Protein AF-A0A147BDP1-F1 (afdb_monomer_lite)

pLDDT: mean 87.74, std 11.48, range [37.47, 97.0]

InterPro domains:
  IPR008685 Centromere protein Mis12 [PF05859] (6-132)
  IPR008685 Centromere protein Mis12 [PTHR14527] (1-136)

Organism: Ixodes ricinus (NCBI:txid34613)

Foldseek 3Di:
DLVVVLVVLVVVLVVVLVVCVVPDVPDDNVVSVVVSVVVSVVVNVVSVVVVVVVVVCCDPPVPDDPPPDDDPVRVVVVDPPPPPVVVVVVVVVVVVVVVVVVVVVVVVVVVVVCVVVVVVVVVVVVVVVVVVVVVVPDDDPPDDD

Structure (mmCIF, N/CA/C/O backbone):
data_AF-A0A147BDP1-F1
#
_entry.id   AF-A0A147BDP1-F1
#
loop_
_atom_site.group_PDB
_atom_site.id
_atom_site.type_symbol
_atom_site.label_atom_id
_atom_site.label_alt_id
_atom_site.label_comp_id
_atom_site.label_asym_id
_atom_site.label_entity_id
_atom_site.label_seq_id
_atom_site.pdbx_PDB_ins_code
_atom_site.Cartn_x
_atom_site.Cartn_y
_atom_site.Cartn_z
_atom_site.occupancy
_atom_site.B_iso_or_equiv
_atom_site.auth_seq_id
_atom_site.auth_comp_id
_atom_site.auth_asym_id
_atom_site.auth_atom_id
_atom_site.pdbx_PDB_model_num
ATOM 1 N N . ILE A 1 1 ? 13.743 -0.420 -10.580 1.00 88.81 1 ILE A N 1
ATOM 2 C CA . ILE A 1 1 ? 13.925 -1.224 -11.818 1.00 88.81 1 ILE A CA 1
ATOM 3 C C . ILE A 1 1 ? 14.210 -0.307 -12.999 1.00 88.81 1 ILE A C 1
ATOM 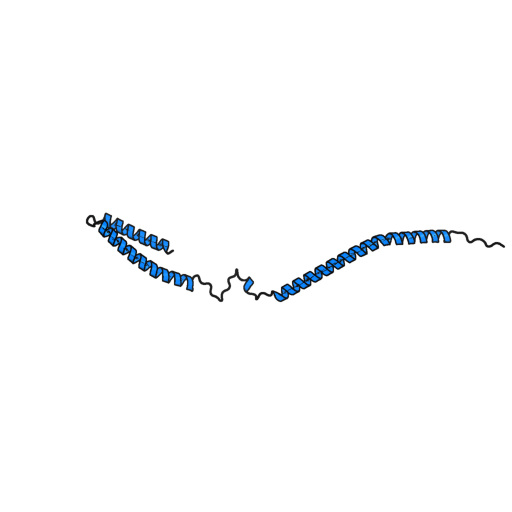5 O O . ILE A 1 1 ? 15.298 -0.404 -13.542 1.00 88.81 1 ILE A O 1
ATOM 9 N N . TYR A 1 2 ? 13.303 0.616 -13.332 1.00 92.69 2 TYR A N 1
ATOM 10 C CA . TYR A 1 2 ? 13.491 1.574 -14.427 1.00 92.69 2 TYR A CA 1
ATOM 11 C C . TYR A 1 2 ? 14.817 2.357 -14.351 1.00 92.69 2 TYR A C 1
ATOM 13 O O . TYR A 1 2 ? 15.600 2.297 -15.289 1.00 92.69 2 TYR A O 1
ATOM 21 N N . THR A 1 3 ? 15.137 2.987 -13.212 1.00 93.25 3 THR A N 1
ATOM 22 C CA . THR A 1 3 ? 16.398 3.742 -13.054 1.00 93.25 3 THR A CA 1
ATOM 23 C C . THR A 1 3 ? 17.630 2.883 -13.332 1.00 93.25 3 THR A C 1
ATOM 25 O O . THR A 1 3 ? 18.442 3.259 -14.164 1.00 93.25 3 THR A O 1
ATOM 28 N N . MET A 1 4 ? 17.706 1.676 -12.750 1.00 95.50 4 MET A N 1
ATOM 29 C CA . MET A 1 4 ? 18.808 0.751 -13.045 1.00 95.50 4 MET A CA 1
ATOM 30 C C . MET A 1 4 ? 18.895 0.401 -14.534 1.00 95.50 4 MET A C 1
ATOM 32 O O . MET A 1 4 ? 19.988 0.254 -15.061 1.00 95.50 4 MET A O 1
ATOM 36 N N . PHE A 1 5 ? 17.763 0.249 -15.224 1.00 94.06 5 PHE A N 1
ATOM 37 C CA . PHE A 1 5 ? 17.764 -0.044 -16.656 1.00 94.06 5 PHE A CA 1
ATOM 38 C C . PHE A 1 5 ? 18.329 1.121 -17.484 1.00 94.06 5 PHE A C 1
ATOM 40 O O . PHE A 1 5 ? 19.099 0.895 -18.415 1.00 94.06 5 PHE A O 1
ATOM 47 N N . ILE A 1 6 ? 18.004 2.363 -17.117 1.00 94.44 6 ILE A N 1
ATOM 48 C CA . ILE A 1 6 ? 18.584 3.563 -17.736 1.00 94.44 6 ILE A CA 1
ATOM 49 C C . ILE A 1 6 ? 20.083 3.674 -17.437 1.00 94.44 6 ILE A C 1
ATOM 51 O O . ILE A 1 6 ? 20.858 4.000 -18.340 1.00 94.44 6 ILE A O 1
ATOM 55 N N . ASP A 1 7 ? 20.505 3.354 -16.214 1.00 95.50 7 ASP A N 1
ATOM 56 C CA . ASP A 1 7 ? 21.922 3.321 -15.842 1.00 95.50 7 ASP A CA 1
ATOM 57 C C . ASP A 1 7 ? 22.675 2.305 -16.719 1.00 95.50 7 ASP A C 1
ATOM 59 O O . ASP A 1 7 ? 23.681 2.649 -17.334 1.00 95.50 7 ASP A O 1
ATOM 63 N N . TYR A 1 8 ? 22.116 1.106 -16.926 1.00 95.56 8 TYR A N 1
ATOM 64 C CA . TYR A 1 8 ? 22.686 0.107 -17.838 1.00 95.56 8 TYR A CA 1
ATOM 65 C C . TYR A 1 8 ? 22.785 0.587 -19.291 1.00 95.56 8 TYR A C 1
ATOM 67 O O . TYR A 1 8 ? 23.799 0.337 -19.944 1.00 95.56 8 TYR A O 1
ATOM 75 N N . ILE A 1 9 ? 21.767 1.275 -19.820 1.00 94.12 9 ILE A N 1
ATOM 76 C CA . ILE A 1 9 ? 21.829 1.856 -21.175 1.00 94.12 9 ILE A CA 1
ATOM 77 C C . ILE A 1 9 ? 22.983 2.860 -21.266 1.00 94.12 9 ILE A C 1
ATOM 79 O O . ILE A 1 9 ? 23.745 2.849 -22.236 1.00 94.12 9 ILE A O 1
ATOM 83 N N . THR A 1 10 ? 23.128 3.700 -20.243 1.00 94.88 10 THR A N 1
ATOM 84 C CA . THR A 1 10 ? 24.182 4.717 -20.157 1.00 94.88 10 THR A CA 1
ATOM 85 C C . THR A 1 10 ? 25.568 4.072 -20.116 1.00 94.88 10 THR A C 1
ATOM 87 O O . THR A 1 10 ? 26.463 4.471 -20.868 1.00 94.88 10 THR A O 1
ATOM 90 N N . ASP A 1 11 ? 25.735 3.027 -19.307 1.00 95.75 11 ASP A N 1
ATOM 91 C CA . ASP A 1 11 ? 26.982 2.274 -19.187 1.00 95.75 11 ASP A CA 1
ATOM 92 C C . ASP A 1 11 ? 27.341 1.566 -20.496 1.00 95.75 11 ASP A C 1
ATOM 94 O O . ASP A 1 11 ? 28.473 1.671 -20.970 1.00 95.75 11 ASP A O 1
ATOM 98 N N . CYS A 1 12 ? 26.379 0.904 -21.148 1.00 94.81 12 CYS A N 1
ATOM 99 C CA . CYS A 1 12 ? 26.604 0.242 -22.432 1.00 94.81 12 CYS A CA 1
ATOM 100 C C . CYS A 1 12 ? 27.066 1.226 -23.513 1.00 94.81 12 CYS A C 1
ATOM 102 O O . CYS A 1 12 ? 28.023 0.939 -24.237 1.00 94.81 12 CYS A O 1
ATOM 104 N N . ILE A 1 13 ? 26.427 2.392 -23.614 1.00 94.00 13 ILE A N 1
ATOM 105 C CA . ILE A 1 13 ? 26.804 3.422 -24.591 1.00 94.00 13 ILE A CA 1
ATOM 106 C C . ILE A 1 13 ? 28.188 3.992 -24.265 1.00 94.00 13 ILE A C 1
ATOM 108 O O . ILE A 1 13 ? 29.010 4.162 -25.167 1.00 94.00 13 ILE A O 1
ATOM 112 N N . SER A 1 14 ? 28.497 4.187 -22.983 1.00 93.25 14 SER A N 1
ATOM 113 C CA . SER A 1 14 ? 29.825 4.613 -22.529 1.00 93.25 14 SER A CA 1
ATOM 114 C C . SER A 1 14 ? 30.910 3.588 -22.882 1.00 93.25 14 SER A C 1
ATOM 116 O O . SER A 1 14 ? 31.978 3.960 -23.375 1.00 93.25 14 SER A O 1
ATOM 118 N N . CYS A 1 15 ? 30.634 2.291 -22.723 1.00 94.12 15 CYS A N 1
ATOM 119 C CA . CYS A 1 15 ? 31.534 1.216 -23.141 1.00 94.12 15 CYS A CA 1
ATOM 120 C C . CYS A 1 15 ? 31.741 1.189 -24.662 1.00 94.12 15 CYS A C 1
ATOM 122 O O . CYS A 1 15 ? 32.874 1.032 -25.119 1.00 94.12 15 CYS A O 1
ATOM 124 N N . ILE A 1 16 ? 30.676 1.364 -25.452 1.00 90.88 16 ILE A N 1
ATOM 125 C CA . ILE A 1 16 ? 30.758 1.429 -26.919 1.00 90.88 16 ILE A CA 1
ATOM 126 C C . ILE A 1 16 ? 31.627 2.615 -27.347 1.00 90.88 16 ILE A C 1
ATOM 128 O O . ILE A 1 16 ? 32.552 2.439 -28.142 1.00 90.88 16 ILE A O 1
ATOM 132 N N . LYS A 1 17 ? 31.393 3.797 -26.766 1.00 90.50 17 LYS A N 1
ATOM 133 C CA . LYS A 1 17 ? 32.189 5.007 -27.005 1.00 90.50 17 LYS A CA 1
ATOM 134 C C . LYS A 1 17 ? 33.668 4.767 -26.701 1.00 90.50 17 LYS A C 1
ATOM 136 O O . LYS A 1 17 ? 34.519 5.015 -27.555 1.00 90.50 17 LYS A O 1
ATOM 141 N N . ALA A 1 18 ? 33.979 4.232 -25.519 1.00 90.62 18 ALA A N 1
ATOM 142 C CA . ALA A 1 18 ? 35.351 3.923 -25.118 1.00 90.62 18 ALA A CA 1
ATOM 143 C C . ALA A 1 18 ? 36.011 2.910 -26.068 1.00 90.62 18 ALA A C 1
ATOM 145 O O . ALA A 1 18 ? 37.175 3.069 -26.445 1.00 90.62 18 ALA A O 1
ATOM 146 N N . HIS A 1 19 ? 35.264 1.892 -26.507 1.00 90.50 19 HIS A N 1
ATOM 147 C CA . HIS A 1 19 ? 35.787 0.889 -27.423 1.00 90.50 19 HIS A CA 1
ATOM 148 C C . HIS A 1 19 ? 36.101 1.473 -28.810 1.00 90.50 19 HIS A C 1
ATOM 150 O O . HIS A 1 19 ? 37.161 1.173 -29.374 1.00 90.50 19 HIS A O 1
ATOM 156 N N . LEU A 1 20 ? 35.206 2.294 -29.359 1.00 88.00 20 LEU A N 1
ATOM 157 C CA . LEU A 1 20 ? 35.370 2.905 -30.679 1.00 88.00 20 LEU A CA 1
ATOM 158 C C . LEU A 1 20 ? 36.553 3.878 -30.707 1.00 88.00 20 LEU A C 1
ATOM 160 O O . LEU A 1 20 ? 37.376 3.786 -31.618 1.00 88.00 20 LEU A O 1
ATOM 164 N N . LEU A 1 21 ? 36.715 4.704 -29.667 1.00 87.44 21 LEU A N 1
ATOM 165 C CA . LEU A 1 21 ? 37.872 5.598 -29.516 1.00 87.44 21 LEU A CA 1
ATOM 166 C C . LEU A 1 21 ? 39.198 4.831 -29.414 1.00 87.44 21 LEU A C 1
ATOM 168 O O . LEU A 1 21 ? 40.208 5.258 -29.970 1.00 87.44 21 LEU A O 1
ATOM 172 N N . ALA A 1 22 ? 39.204 3.677 -28.742 1.00 87.12 22 ALA A N 1
ATOM 173 C CA . ALA A 1 22 ? 40.402 2.849 -28.618 1.00 87.12 22 ALA A CA 1
ATOM 174 C C . ALA A 1 22 ? 40.792 2.141 -29.932 1.00 87.12 22 ALA A C 1
ATOM 176 O O . ALA A 1 22 ? 41.979 1.921 -30.180 1.00 87.12 22 ALA A O 1
ATOM 177 N N . LYS A 1 23 ? 39.817 1.762 -30.774 1.00 86.19 23 LYS A N 1
ATOM 178 C CA . LYS A 1 23 ? 40.053 0.996 -32.013 1.00 86.19 23 LYS A CA 1
ATOM 179 C C . LYS A 1 23 ? 40.217 1.853 -33.269 1.00 86.19 23 LYS A C 1
ATOM 181 O O . LYS A 1 23 ? 40.919 1.421 -34.181 1.00 86.19 23 LYS A O 1
ATOM 186 N N . GLN A 1 24 ? 39.589 3.024 -33.354 1.00 79.00 24 GLN A N 1
ATOM 187 C CA . GLN A 1 24 ? 39.608 3.855 -34.560 1.00 79.00 24 GLN A CA 1
ATOM 188 C C . GLN A 1 24 ? 40.153 5.253 -34.263 1.00 79.00 24 GLN A C 1
ATOM 190 O O . GLN A 1 24 ? 39.452 6.124 -33.763 1.00 79.00 24 GLN A O 1
ATOM 195 N N . LYS A 1 25 ? 41.414 5.487 -34.649 1.00 73.19 25 LYS A N 1
ATOM 196 C CA . LYS A 1 25 ? 42.106 6.778 -34.467 1.00 73.19 25 LYS A CA 1
ATOM 197 C C . LYS A 1 25 ? 41.644 7.886 -35.425 1.00 73.19 25 LYS A C 1
ATOM 199 O O . LYS A 1 25 ? 42.090 9.018 -35.288 1.00 73.19 25 LYS A O 1
ATOM 204 N N . HIS A 1 26 ? 40.809 7.554 -36.409 1.00 77.50 26 HIS A N 1
ATOM 205 C CA . HIS A 1 26 ? 40.348 8.481 -37.448 1.00 77.50 26 HIS A CA 1
ATOM 206 C C . HIS A 1 26 ? 38.969 9.089 -37.165 1.00 77.50 26 HIS A C 1
ATOM 208 O O . HIS A 1 26 ? 38.529 9.944 -37.925 1.00 77.50 26 HIS A O 1
ATOM 214 N N . ILE A 1 27 ? 38.283 8.654 -36.104 1.00 77.62 27 ILE A N 1
ATOM 215 C CA . ILE A 1 27 ? 36.975 9.199 -35.734 1.00 77.62 27 ILE A CA 1
ATOM 216 C C . ILE A 1 27 ? 37.173 10.516 -34.976 1.00 77.62 27 ILE A C 1
ATOM 218 O O . ILE A 1 27 ? 37.950 10.567 -34.020 1.00 77.62 27 ILE A O 1
ATOM 222 N N . SER A 1 28 ? 36.436 11.559 -35.366 1.00 85.50 28 SER A N 1
ATOM 223 C CA . SER A 1 28 ? 36.333 12.791 -34.581 1.00 85.50 28 SER A CA 1
ATOM 224 C C . SER A 1 28 ? 35.596 12.512 -33.259 1.00 85.50 28 SER A C 1
ATOM 226 O O . SER A 1 28 ? 34.449 12.055 -33.294 1.00 85.50 28 SER A O 1
ATOM 228 N N . PRO A 1 29 ? 36.199 12.788 -32.086 1.00 84.25 29 PRO A N 1
ATOM 229 C CA . PRO A 1 29 ? 35.549 12.567 -30.793 1.00 84.25 29 PRO A CA 1
ATOM 230 C C . PRO A 1 29 ? 34.227 13.327 -30.628 1.00 84.25 29 PRO A C 1
ATOM 232 O O . PRO A 1 29 ? 33.335 12.848 -29.933 1.00 84.25 29 PRO A O 1
ATOM 235 N N . GLU A 1 30 ? 34.092 14.488 -31.272 1.00 85.50 30 GLU A N 1
ATOM 236 C CA . GLU A 1 30 ? 32.882 15.317 -31.213 1.00 85.50 30 GLU A CA 1
ATOM 237 C C . GLU A 1 30 ? 31.722 14.714 -32.015 1.00 85.50 30 GLU A C 1
ATOM 239 O O . GLU A 1 30 ? 30.581 14.715 -31.551 1.00 85.50 30 GLU A O 1
ATOM 244 N N . GLU A 1 31 ? 32.004 14.157 -33.196 1.00 85.38 31 GLU A N 1
ATOM 245 C CA . GLU A 1 31 ? 30.987 13.484 -34.014 1.00 85.38 31 GLU A CA 1
ATOM 246 C C . GLU A 1 31 ? 30.514 12.197 -33.336 1.00 85.38 31 GLU A C 1
ATOM 248 O O . GLU A 1 31 ? 29.313 11.950 -33.246 1.00 85.38 31 GLU A O 1
ATOM 253 N N . LEU A 1 32 ? 31.449 11.433 -32.759 1.00 88.38 32 LEU A N 1
ATOM 254 C CA . LEU A 1 32 ? 31.120 10.236 -31.991 1.00 88.38 32 LEU A CA 1
ATOM 255 C C . LEU A 1 32 ? 30.254 10.554 -30.770 1.00 88.38 32 LEU A C 1
ATOM 257 O O . LEU A 1 32 ? 29.347 9.789 -30.451 1.00 88.38 32 LEU A O 1
ATOM 261 N N . GLU A 1 33 ? 30.514 11.669 -30.084 1.00 89.75 33 GLU A N 1
ATOM 262 C CA . GLU A 1 33 ? 29.705 12.067 -28.933 1.00 89.75 33 GLU A CA 1
ATOM 263 C C . GLU A 1 33 ? 28.274 12.402 -29.334 1.00 89.75 33 GLU A C 1
ATOM 265 O O . GLU A 1 33 ? 27.321 11.972 -28.682 1.00 89.75 33 GLU A O 1
ATOM 270 N N . LYS A 1 34 ? 28.117 13.119 -30.447 1.00 91.56 34 LYS A N 1
ATOM 271 C CA . LYS A 1 34 ? 26.808 13.453 -30.997 1.00 91.56 34 LYS A CA 1
ATOM 272 C C . LYS A 1 34 ? 26.030 12.199 -31.404 1.00 91.56 34 LYS A C 1
ATOM 274 O O . LYS A 1 34 ? 24.847 12.091 -31.084 1.00 91.56 34 LYS A O 1
ATOM 279 N N . ASP A 1 35 ? 26.685 11.241 -32.051 1.00 90.69 35 ASP A N 1
ATOM 280 C CA . ASP A 1 35 ? 26.055 9.988 -32.473 1.00 90.69 35 ASP A CA 1
ATOM 281 C C . ASP A 1 35 ? 25.690 9.090 -31.281 1.00 90.69 35 ASP A C 1
ATOM 283 O O . ASP A 1 35 ? 24.599 8.515 -31.246 1.00 90.69 35 ASP A O 1
ATOM 287 N N . CYS A 1 36 ? 26.549 9.012 -30.260 1.00 92.50 36 CYS A N 1
ATOM 288 C CA . CYS A 1 36 ? 26.247 8.307 -29.014 1.00 92.50 36 CYS A CA 1
ATOM 289 C C . CYS A 1 36 ? 25.089 8.958 -28.243 1.00 92.50 36 CYS A C 1
ATOM 291 O O . CYS A 1 36 ? 24.266 8.237 -27.677 1.00 92.50 36 CYS A O 1
ATOM 293 N N . ALA A 1 37 ? 24.984 10.290 -28.247 1.00 93.31 37 ALA A N 1
ATOM 294 C CA . ALA A 1 37 ? 23.856 11.000 -27.645 1.00 93.31 37 ALA A CA 1
ATOM 295 C C . ALA A 1 37 ? 22.538 10.694 -28.377 1.00 93.31 37 ALA A C 1
ATOM 297 O O . ALA A 1 37 ? 21.545 10.358 -27.738 1.00 93.31 37 ALA A O 1
ATOM 298 N N . LEU A 1 38 ? 22.543 10.690 -29.716 1.00 94.94 38 LEU A N 1
ATOM 299 C CA . LEU A 1 38 ? 21.377 10.289 -30.517 1.00 94.94 38 LEU A CA 1
ATOM 300 C C . LEU A 1 38 ? 20.965 8.835 -30.253 1.00 94.94 38 LEU A C 1
ATOM 302 O O . LEU A 1 38 ? 19.774 8.519 -30.180 1.00 94.94 38 LEU A O 1
ATOM 306 N N . LEU A 1 39 ? 21.945 7.940 -30.110 1.00 94.12 39 LEU A N 1
ATOM 307 C CA . LEU A 1 39 ? 21.706 6.545 -29.759 1.00 94.12 39 LEU A CA 1
ATOM 308 C C . LEU A 1 39 ? 21.067 6.437 -28.369 1.00 94.12 39 LEU A C 1
ATOM 310 O O . LEU A 1 39 ? 20.072 5.727 -28.211 1.00 94.12 39 LEU A O 1
ATOM 314 N N . TYR A 1 40 ? 21.595 7.171 -27.389 1.00 95.62 40 TYR A N 1
ATOM 315 C CA . TYR A 1 40 ? 21.049 7.230 -26.036 1.00 95.62 40 TYR A CA 1
ATOM 316 C C . TYR A 1 40 ? 19.605 7.722 -26.034 1.00 95.62 40 TYR A C 1
ATOM 318 O O . TYR A 1 40 ? 18.735 7.019 -25.526 1.00 95.62 40 TYR A O 1
ATOM 326 N N . ASP A 1 41 ? 19.322 8.860 -26.667 1.00 95.62 41 ASP A N 1
ATOM 327 C CA . ASP A 1 41 ? 17.980 9.447 -26.704 1.00 95.62 41 ASP A CA 1
ATOM 328 C C . ASP A 1 41 ? 16.965 8.494 -27.344 1.00 95.62 41 ASP A C 1
ATOM 330 O O . ASP A 1 41 ? 15.855 8.313 -26.838 1.00 95.62 41 ASP A O 1
ATOM 334 N N . LYS A 1 42 ? 17.360 7.809 -28.424 1.00 95.88 42 LYS A N 1
ATOM 335 C CA . LYS A 1 42 ? 16.514 6.809 -29.083 1.00 95.88 42 LYS A CA 1
ATOM 336 C C . LYS A 1 42 ? 16.219 5.619 -28.172 1.00 95.88 42 LYS A C 1
ATOM 338 O O . LYS A 1 42 ? 15.073 5.177 -28.096 1.00 95.88 42 LYS A O 1
ATOM 343 N N . HIS A 1 43 ? 17.238 5.071 -27.514 1.00 93.31 43 HIS A N 1
ATOM 344 C CA . HIS A 1 43 ? 17.066 3.918 -26.630 1.00 93.31 43 HIS A CA 1
ATOM 345 C C . HIS A 1 43 ? 16.316 4.275 -25.351 1.00 93.31 43 HIS A C 1
ATOM 347 O O . HIS A 1 43 ? 15.498 3.477 -24.900 1.00 93.31 43 HIS A O 1
ATOM 353 N N . ARG A 1 44 ? 16.520 5.482 -24.826 1.00 94.44 44 ARG A N 1
ATOM 354 C CA . ARG A 1 44 ? 15.756 6.031 -23.712 1.00 94.44 44 ARG A CA 1
ATOM 355 C C . ARG A 1 44 ? 14.281 6.164 -24.068 1.00 94.44 44 ARG A C 1
ATOM 357 O O . ARG A 1 44 ? 13.453 5.593 -23.380 1.00 94.44 44 ARG A O 1
ATOM 364 N N . ALA A 1 45 ? 13.945 6.792 -25.194 1.00 95.56 45 ALA A N 1
ATOM 365 C CA . ALA A 1 45 ? 12.549 6.937 -25.614 1.00 95.56 45 ALA A CA 1
ATOM 366 C C . ALA A 1 45 ? 11.832 5.585 -25.813 1.00 95.56 45 ALA A C 1
ATOM 368 O O . ALA A 1 45 ? 10.637 5.456 -25.540 1.00 95.56 45 ALA A O 1
ATOM 369 N N . LEU A 1 46 ? 12.550 4.563 -26.294 1.00 95.25 46 LEU A N 1
ATOM 370 C CA . LEU A 1 46 ? 12.017 3.202 -26.390 1.00 95.25 46 LEU A CA 1
ATOM 371 C C . LEU A 1 46 ? 11.832 2.566 -25.009 1.00 95.25 46 LEU A C 1
ATOM 373 O O . LEU A 1 46 ? 10.788 1.963 -24.766 1.00 95.25 46 LEU A O 1
ATOM 377 N N . ALA A 1 47 ? 12.819 2.721 -24.123 1.00 94.44 47 ALA A N 1
ATOM 378 C CA . ALA A 1 47 ? 12.753 2.230 -22.755 1.00 94.44 47 ALA A CA 1
ATOM 379 C C . ALA A 1 47 ? 11.564 2.842 -22.011 1.00 94.44 47 ALA A C 1
ATOM 381 O O . ALA A 1 47 ? 10.777 2.084 -21.460 1.00 94.44 47 ALA A O 1
ATOM 382 N N . ASP A 1 48 ? 11.379 4.160 -22.072 1.00 95.56 48 ASP A N 1
ATOM 383 C CA . ASP A 1 48 ? 10.272 4.878 -21.429 1.00 95.56 48 ASP A CA 1
ATOM 384 C C . ASP A 1 48 ? 8.927 4.292 -21.875 1.00 95.56 48 ASP A C 1
ATOM 386 O O . ASP A 1 48 ? 8.152 3.790 -21.064 1.00 95.56 48 ASP A O 1
ATOM 390 N N . ARG A 1 49 ? 8.702 4.217 -23.192 1.00 96.06 49 ARG A N 1
ATOM 391 C CA . ARG A 1 49 ? 7.461 3.681 -23.768 1.00 96.06 49 ARG A CA 1
ATOM 392 C C . ARG A 1 49 ? 7.176 2.239 -23.345 1.00 96.06 49 ARG A C 1
ATOM 394 O O . ARG A 1 49 ? 6.017 1.854 -23.172 1.00 96.06 49 ARG A O 1
ATOM 401 N N . ASP A 1 50 ? 8.205 1.403 -23.292 1.00 95.44 50 ASP A N 1
ATOM 402 C CA . ASP A 1 50 ? 8.041 -0.015 -22.988 1.00 95.44 50 ASP A CA 1
ATOM 403 C C . ASP A 1 50 ? 7.906 -0.238 -21.469 1.00 95.44 50 ASP A C 1
ATOM 405 O O . ASP A 1 50 ? 7.120 -1.091 -21.046 1.00 95.44 50 ASP A O 1
ATOM 409 N N . PHE A 1 51 ? 8.571 0.579 -20.646 1.00 96.06 51 PHE A N 1
ATOM 410 C CA . PHE A 1 51 ? 8.409 0.582 -19.193 1.00 96.06 51 PHE A CA 1
ATOM 411 C C . PHE A 1 51 ? 7.060 1.138 -18.748 1.00 96.06 51 PHE A C 1
ATOM 413 O O . PHE A 1 51 ? 6.491 0.565 -17.827 1.00 96.06 51 PHE A O 1
ATOM 420 N N . ASP A 1 52 ? 6.493 2.136 -19.427 1.00 95.25 52 ASP A N 1
ATOM 421 C CA . ASP A 1 52 ? 5.131 2.617 -19.149 1.00 95.25 52 ASP A CA 1
ATOM 4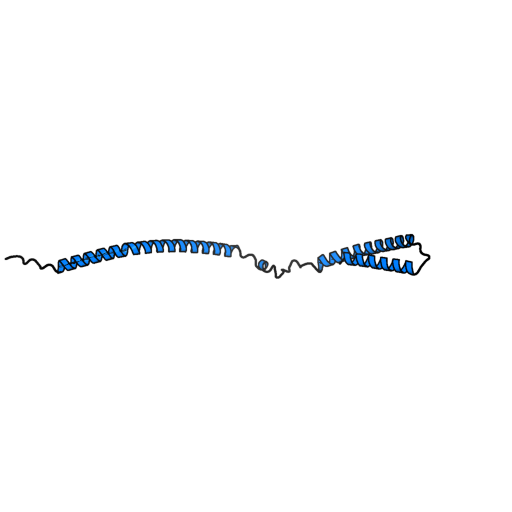22 C C . ASP A 1 52 ? 4.105 1.483 -19.300 1.00 95.25 52 ASP A C 1
ATOM 424 O O . ASP A 1 52 ? 3.224 1.274 -18.462 1.00 95.25 52 ASP A O 1
ATOM 428 N N . LYS A 1 53 ? 4.239 0.684 -20.367 1.00 95.69 53 LYS A N 1
ATOM 429 C CA . LYS A 1 53 ? 3.377 -0.487 -20.599 1.00 95.69 53 LYS A CA 1
ATOM 430 C C . LYS A 1 53 ? 3.603 -1.568 -19.551 1.00 95.69 53 LYS A C 1
ATOM 432 O O . LYS A 1 53 ? 2.645 -2.200 -19.103 1.00 95.69 53 LYS A O 1
ATOM 437 N N . LEU A 1 54 ? 4.861 -1.799 -19.181 1.00 94.75 54 LEU A N 1
ATOM 438 C CA . LEU A 1 54 ? 5.222 -2.774 -18.162 1.00 94.75 54 LEU A CA 1
ATOM 439 C C . LEU A 1 54 ? 4.678 -2.372 -16.789 1.00 94.75 54 LEU A C 1
ATOM 441 O O . LEU A 1 54 ? 4.101 -3.209 -16.101 1.00 94.75 54 LEU A O 1
ATOM 445 N N . GLU A 1 55 ? 4.817 -1.106 -16.406 1.00 95.00 55 GLU A N 1
ATOM 446 C CA . GLU A 1 55 ? 4.285 -0.554 -15.163 1.00 95.00 55 GLU A CA 1
ATOM 447 C C . GLU A 1 55 ? 2.766 -0.702 -15.125 1.00 95.00 55 GLU A C 1
ATOM 449 O O . GLU A 1 55 ? 2.230 -1.286 -14.182 1.00 95.00 55 GLU A O 1
ATOM 454 N N . ALA A 1 56 ? 2.072 -0.302 -16.194 1.00 94.94 56 ALA A N 1
ATOM 455 C CA . ALA A 1 56 ? 0.628 -0.476 -16.306 1.00 94.94 56 ALA A CA 1
ATOM 456 C C . ALA A 1 56 ? 0.206 -1.946 -16.141 1.00 94.94 56 ALA A C 1
ATOM 458 O O . ALA A 1 56 ? -0.778 -2.245 -15.457 1.00 94.94 56 ALA A O 1
ATOM 459 N N . TYR A 1 57 ? 0.953 -2.887 -16.722 1.00 95.81 57 TYR A N 1
ATOM 460 C CA . TYR A 1 57 ? 0.689 -4.317 -16.569 1.00 95.81 57 TYR A CA 1
ATOM 461 C C . TYR A 1 57 ? 0.937 -4.809 -15.137 1.00 95.81 57 TYR A C 1
ATOM 463 O O . TYR A 1 57 ? 0.083 -5.484 -14.557 1.00 95.81 57 TYR A O 1
ATOM 471 N N . ILE A 1 58 ? 2.069 -4.440 -14.533 1.00 95.75 58 ILE A N 1
ATOM 472 C CA . ILE A 1 58 ? 2.415 -4.828 -13.162 1.00 95.75 58 ILE A CA 1
ATOM 473 C C . ILE A 1 58 ? 1.358 -4.306 -12.187 1.00 95.75 58 ILE A C 1
ATOM 475 O O . ILE A 1 58 ? 0.828 -5.085 -11.396 1.00 95.75 58 ILE A O 1
ATOM 479 N N . CYS A 1 59 ? 0.988 -3.029 -12.280 1.00 93.12 59 CYS A N 1
ATOM 480 C CA . CYS A 1 59 ? -0.008 -2.415 -11.406 1.00 93.12 59 CYS A CA 1
ATOM 481 C C . CYS A 1 59 ? -1.411 -2.998 -11.602 1.00 93.12 59 CYS A C 1
ATOM 483 O O . CYS A 1 59 ? -2.158 -3.133 -10.637 1.00 93.12 59 CYS A O 1
ATOM 485 N N . SER A 1 60 ? -1.793 -3.338 -12.835 1.00 92.56 60 SER A N 1
ATOM 486 C CA . SER A 1 60 ? -3.142 -3.840 -13.124 1.00 92.56 60 SER A CA 1
ATOM 487 C C . SER A 1 60 ? -3.321 -5.333 -12.861 1.00 92.56 60 SER A C 1
ATOM 489 O O . SER A 1 60 ? -4.442 -5.748 -12.562 1.00 92.56 60 SER A O 1
ATOM 491 N N . SER A 1 61 ? -2.254 -6.127 -12.979 1.00 90.06 61 SER A N 1
ATOM 492 C CA . SER A 1 61 ? -2.353 -7.591 -13.044 1.00 90.06 61 SER A CA 1
ATOM 493 C C . SER A 1 61 ? -1.496 -8.321 -12.013 1.00 90.06 61 SER A C 1
ATOM 495 O O . SER A 1 61 ? -1.930 -9.345 -11.498 1.00 90.06 61 SER A O 1
ATOM 497 N N . VAL A 1 62 ? -0.296 -7.824 -11.696 1.00 92.50 62 VAL A N 1
ATOM 498 C CA . VAL A 1 62 ? 0.657 -8.536 -10.820 1.00 92.50 62 VAL A CA 1
ATOM 499 C C . VAL A 1 62 ? 0.530 -8.081 -9.369 1.00 92.50 62 VAL A C 1
ATOM 501 O O . VAL A 1 62 ? 0.410 -8.901 -8.468 1.00 92.50 62 VAL A O 1
ATOM 504 N N . MET A 1 63 ? 0.540 -6.769 -9.140 1.00 92.50 63 MET A N 1
ATOM 505 C CA . MET A 1 63 ? 0.488 -6.158 -7.806 1.00 92.50 63 MET A CA 1
ATOM 506 C C . MET A 1 63 ? -0.925 -5.721 -7.406 1.00 92.50 63 MET A C 1
ATOM 508 O O . MET A 1 63 ? -1.105 -4.993 -6.431 1.00 92.50 63 MET A O 1
ATOM 512 N N . LYS A 1 64 ? -1.944 -6.154 -8.151 1.00 93.00 64 LYS A N 1
ATOM 513 C CA . LYS A 1 64 ? -3.338 -5.846 -7.848 1.00 93.00 64 LYS A CA 1
ATOM 514 C C . LYS A 1 64 ? -3.936 -6.926 -6.960 1.00 93.00 64 LYS A C 1
ATOM 516 O O . LYS A 1 64 ? -4.038 -8.079 -7.369 1.00 93.00 64 LYS A O 1
ATOM 521 N N . ILE A 1 65 ? -4.427 -6.531 -5.790 1.00 90.56 65 ILE A N 1
ATOM 522 C CA . ILE A 1 65 ? -5.284 -7.396 -4.978 1.00 90.56 65 ILE A CA 1
ATOM 523 C C . ILE A 1 65 ? -6.673 -7.421 -5.636 1.00 90.56 65 ILE A C 1
ATOM 525 O O . ILE A 1 65 ? -7.265 -6.354 -5.850 1.00 90.56 65 ILE A O 1
ATOM 529 N N . PRO A 1 66 ? -7.208 -8.595 -6.015 1.00 90.69 66 PRO A N 1
ATOM 530 C CA . PRO A 1 66 ? -8.539 -8.672 -6.600 1.00 90.69 66 PRO A CA 1
ATOM 531 C C . PRO A 1 66 ? -9.600 -8.156 -5.616 1.00 90.69 66 PRO A C 1
ATOM 533 O O . PRO A 1 66 ? -9.530 -8.468 -4.432 1.00 90.69 66 PRO A O 1
ATOM 536 N N . PRO A 1 67 ? -10.636 -7.436 -6.079 1.00 87.06 67 PRO A N 1
ATOM 537 C CA . PRO A 1 67 ? -11.598 -6.769 -5.192 1.00 87.06 67 PRO A CA 1
ATOM 538 C C . PRO A 1 67 ? -12.450 -7.731 -4.350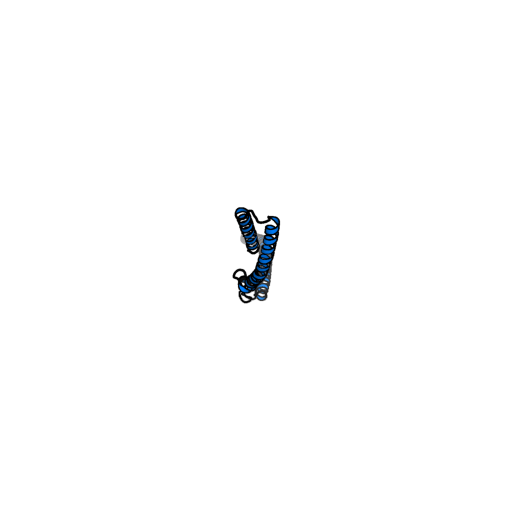 1.00 87.06 67 PRO A C 1
ATOM 540 O O . PRO A 1 67 ? -13.069 -7.319 -3.378 1.00 87.06 67 PRO A O 1
ATOM 543 N N . HIS A 1 68 ? -12.511 -9.004 -4.738 1.00 87.69 68 HIS A N 1
ATOM 544 C CA . HIS A 1 68 ? -13.230 -10.051 -4.014 1.00 87.69 68 HIS A CA 1
ATOM 545 C C . HIS A 1 68 ? -12.333 -10.825 -3.035 1.00 87.69 68 HIS A C 1
ATOM 547 O O . HIS A 1 68 ? -12.824 -11.695 -2.318 1.00 87.69 68 HIS A O 1
ATOM 553 N N . VAL A 1 69 ? -11.027 -10.554 -3.029 1.00 89.75 69 VAL A N 1
ATOM 554 C CA . VAL A 1 69 ? -10.068 -11.196 -2.134 1.00 89.75 69 VAL A CA 1
ATOM 555 C C . VAL A 1 69 ? -9.857 -10.282 -0.941 1.00 89.75 69 VAL A C 1
ATOM 557 O O . VAL A 1 69 ? -9.426 -9.142 -1.084 1.00 89.75 69 VAL A O 1
ATOM 560 N N . LEU A 1 70 ? -10.157 -10.811 0.239 1.00 88.88 70 LEU A N 1
ATOM 561 C CA . LEU A 1 70 ? -9.844 -10.166 1.501 1.00 88.88 70 LEU A CA 1
ATOM 562 C C . LEU A 1 70 ? -8.574 -10.800 2.060 1.00 88.88 70 LEU A C 1
ATOM 564 O O . LEU A 1 70 ? -8.527 -12.025 2.234 1.00 88.88 70 LEU A O 1
ATOM 568 N N . LEU A 1 71 ? -7.570 -9.973 2.337 1.00 90.56 71 LEU A N 1
ATOM 569 C CA . LEU A 1 71 ? -6.326 -10.441 2.927 1.00 90.56 71 LEU A CA 1
ATOM 570 C C . LEU A 1 71 ? -6.556 -10.961 4.358 1.00 90.56 71 LEU A C 1
ATOM 572 O O . LEU A 1 71 ? -7.612 -10.748 4.965 1.00 90.56 71 LEU A O 1
ATOM 576 N N . GLU A 1 72 ? -5.599 -11.716 4.892 1.00 88.31 72 GLU A N 1
ATOM 577 C CA . GLU A 1 72 ? -5.731 -12.300 6.233 1.00 88.31 72 GLU A CA 1
ATOM 578 C C . GLU A 1 72 ? -5.679 -11.231 7.327 1.00 88.31 72 GLU A C 1
ATOM 580 O O . GLU A 1 72 ? -6.397 -1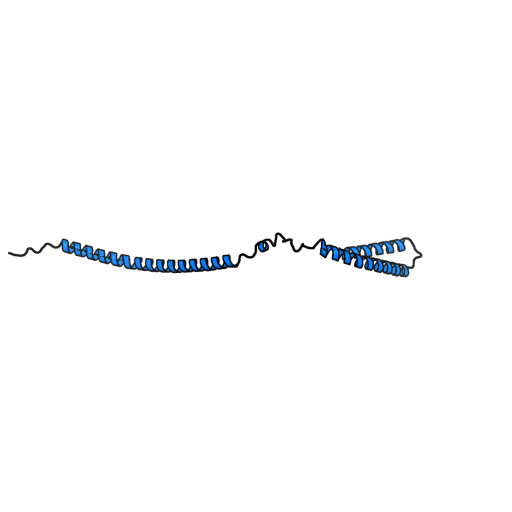1.325 8.328 1.00 88.31 72 GLU A O 1
ATOM 585 N N . GLU A 1 73 ? -4.904 -10.176 7.095 1.00 87.38 73 GLU A N 1
ATOM 586 C CA . GLU A 1 73 ? -4.810 -8.994 7.946 1.00 87.38 73 GLU A CA 1
ATOM 587 C C . GLU A 1 73 ? -6.174 -8.303 8.090 1.00 87.38 73 GLU A C 1
ATOM 589 O O . GLU A 1 73 ? -6.522 -7.818 9.165 1.00 87.38 73 GLU A O 1
ATOM 594 N N . ASP A 1 74 ? -7.000 -8.369 7.044 1.00 84.31 74 ASP A N 1
ATOM 595 C CA . ASP A 1 74 ? -8.339 -7.782 6.995 1.00 84.31 74 ASP A CA 1
ATOM 596 C C . ASP A 1 74 ? -9.437 -8.741 7.491 1.00 84.31 74 ASP A C 1
ATOM 598 O O . ASP A 1 74 ? -10.633 -8.467 7.357 1.00 84.31 74 ASP A O 1
ATOM 602 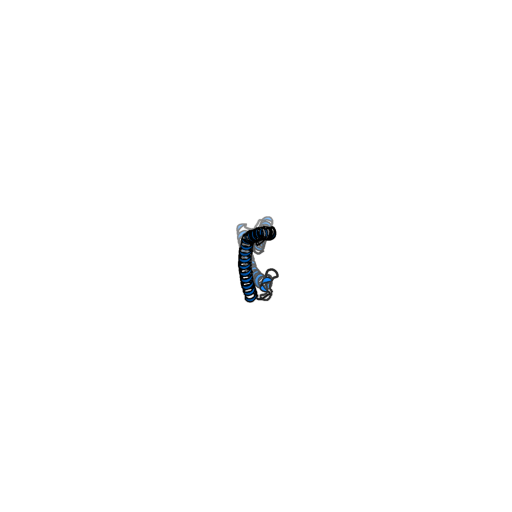N N . SER A 1 75 ? -9.074 -9.877 8.097 1.00 82.62 75 SER A N 1
ATOM 603 C CA . SER A 1 75 ? -10.017 -10.920 8.534 1.00 82.62 75 SER A CA 1
ATOM 604 C C . SER A 1 75 ? -11.135 -10.427 9.463 1.00 82.62 75 SER A C 1
ATOM 606 O O . SER A 1 75 ? -12.230 -11.001 9.459 1.00 82.62 75 SER A O 1
ATOM 608 N N . VAL A 1 76 ? -10.911 -9.333 10.199 1.00 79.50 76 VAL A N 1
ATOM 609 C CA . VAL A 1 76 ? -11.918 -8.649 11.032 1.00 79.50 76 VAL A CA 1
ATOM 610 C C . VAL A 1 76 ? -13.138 -8.176 10.234 1.00 79.50 76 VAL A C 1
ATOM 612 O O . VAL A 1 76 ? -14.237 -8.107 10.780 1.00 79.50 76 VAL A O 1
ATOM 615 N N . HIS A 1 77 ? -12.974 -7.924 8.935 1.00 77.62 77 HIS A N 1
ATOM 616 C CA . HIS A 1 77 ? -14.032 -7.491 8.026 1.00 77.62 77 HIS A CA 1
ATOM 617 C C . HIS A 1 77 ? -14.779 -8.655 7.353 1.00 77.62 77 HIS A C 1
ATOM 619 O O . HIS A 1 77 ? -15.785 -8.423 6.687 1.00 77.62 77 HIS A O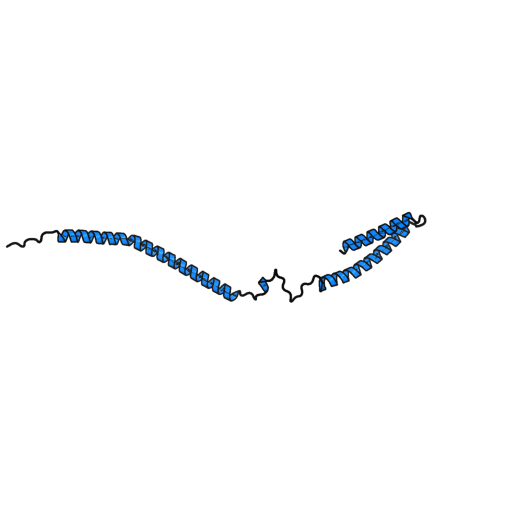 1
ATOM 625 N N . ARG A 1 78 ? -14.351 -9.919 7.541 1.00 79.31 78 ARG A N 1
ATOM 626 C CA . ARG A 1 78 ? -15.067 -11.097 6.993 1.00 79.31 78 ARG A CA 1
ATOM 627 C C . ARG A 1 78 ? -16.454 -11.261 7.582 1.00 79.31 78 ARG A C 1
ATOM 629 O O . ARG A 1 78 ? -17.336 -11.835 6.947 1.00 79.31 78 ARG A O 1
ATOM 636 N N . ARG A 1 79 ? -16.626 -10.834 8.830 1.00 72.62 79 ARG A N 1
ATOM 637 C CA . ARG A 1 79 ? -17.915 -10.879 9.502 1.00 72.62 79 ARG A CA 1
ATOM 638 C C . ARG A 1 79 ? -18.534 -9.492 9.397 1.00 72.62 79 ARG A C 1
ATOM 640 O O . ARG A 1 79 ? -17.842 -8.517 9.693 1.00 72.62 79 ARG A O 1
ATOM 647 N N . PRO A 1 80 ? -19.816 -9.383 9.011 1.00 70.06 80 PRO A N 1
ATOM 648 C CA . PRO A 1 80 ? -20.517 -8.121 9.161 1.00 70.06 80 PRO A CA 1
ATOM 649 C C . PRO A 1 80 ? -20.366 -7.676 10.621 1.00 70.06 80 PRO A C 1
ATOM 651 O O . PRO A 1 80 ? -20.460 -8.528 11.514 1.00 70.06 80 PRO A O 1
ATOM 654 N N . PRO A 1 81 ? -20.082 -6.390 10.883 1.00 66.94 81 PRO A N 1
ATOM 655 C CA . PRO A 1 81 ? -19.883 -5.918 12.241 1.00 66.94 81 PRO A CA 1
ATOM 656 C C . PRO A 1 81 ? -21.141 -6.239 13.048 1.00 66.94 81 PRO A C 1
ATOM 658 O O . PRO A 1 81 ? -22.198 -5.643 12.847 1.00 66.94 81 PRO A O 1
ATOM 661 N N . SER A 1 82 ? -21.050 -7.212 13.958 1.00 66.12 82 SER A N 1
ATOM 662 C CA . SER A 1 82 ? -22.139 -7.572 14.868 1.00 66.12 82 SER A CA 1
ATOM 663 C C . SER A 1 82 ? -22.204 -6.557 16.008 1.00 66.12 82 SER A C 1
ATOM 665 O O . SER A 1 82 ? -22.128 -6.902 17.184 1.00 66.12 82 SER A O 1
ATOM 667 N N . THR A 1 83 ? -22.253 -5.273 15.671 1.00 61.81 83 THR A N 1
ATOM 668 C CA . THR A 1 83 ? -22.038 -4.195 16.632 1.00 61.81 83 THR A CA 1
ATOM 669 C C . THR A 1 83 ? -23.270 -3.898 17.469 1.00 61.81 83 THR A C 1
ATOM 671 O O . THR A 1 83 ? -23.120 -3.518 18.622 1.00 61.81 83 THR A O 1
ATOM 674 N N . GLU A 1 84 ? -24.484 -4.089 16.955 1.00 62.66 84 GLU A N 1
ATOM 675 C CA . GLU A 1 84 ? -25.683 -3.612 17.661 1.00 62.66 84 GLU A CA 1
ATOM 676 C C . GLU A 1 84 ? -26.124 -4.537 18.808 1.00 62.66 84 GLU A C 1
ATOM 678 O O . GLU A 1 84 ? -26.397 -4.064 19.915 1.00 62.66 84 GLU A O 1
ATOM 683 N N . LEU A 1 85 ? -26.106 -5.859 18.600 1.00 63.06 85 LEU A N 1
ATOM 684 C CA . LEU A 1 85 ? -26.440 -6.830 19.655 1.00 63.06 85 LEU A CA 1
ATOM 685 C C . LEU A 1 85 ? -25.385 -6.848 20.772 1.00 63.06 85 LEU A C 1
ATOM 687 O O . LEU A 1 85 ? -25.724 -6.859 21.951 1.00 63.06 85 LEU A O 1
ATOM 691 N N . GLN A 1 86 ? -24.102 -6.747 20.417 1.00 71.94 86 GLN A N 1
ATOM 692 C CA . GLN A 1 86 ? -23.019 -6.754 21.404 1.00 71.94 86 GLN A CA 1
ATOM 693 C C . GLN A 1 86 ? -22.955 -5.450 22.211 1.00 71.94 86 GLN A C 1
ATOM 695 O O . GLN A 1 86 ? -22.702 -5.483 23.414 1.00 71.94 86 GLN A O 1
ATOM 700 N N . LYS A 1 87 ? -23.237 -4.290 21.598 1.00 77.69 87 LYS A N 1
ATOM 701 C CA . LYS A 1 87 ? -23.312 -3.010 22.327 1.00 77.69 87 LYS A CA 1
ATOM 702 C C . LYS A 1 87 ? -24.473 -2.984 23.316 1.00 77.69 87 LYS A C 1
ATOM 704 O O . LYS A 1 87 ? -24.316 -2.481 24.427 1.00 77.69 87 LYS A O 1
ATOM 709 N N . THR A 1 88 ? -25.634 -3.507 22.927 1.00 82.81 88 THR A N 1
ATOM 710 C CA . THR A 1 88 ? -26.812 -3.540 23.804 1.00 82.81 88 THR A CA 1
ATOM 711 C C . THR A 1 88 ? -26.615 -4.490 24.982 1.00 82.81 88 THR A C 1
ATOM 713 O O . THR A 1 88 ? -26.880 -4.086 26.117 1.00 82.81 88 THR A O 1
ATOM 716 N N . GLU A 1 89 ? -26.047 -5.680 24.763 1.00 86.38 89 GLU A N 1
ATOM 717 C CA . GLU A 1 89 ? -25.632 -6.579 25.850 1.00 86.38 89 GLU A CA 1
ATOM 718 C C . GLU A 1 89 ? -24.619 -5.920 26.790 1.00 86.38 89 GLU A C 1
ATOM 720 O O . GLU A 1 89 ? -24.798 -5.965 28.008 1.00 86.38 89 GLU A O 1
ATOM 725 N N . LEU A 1 90 ? -23.604 -5.237 26.251 1.00 87.88 90 LEU A N 1
ATOM 726 C CA . LEU A 1 90 ? -22.604 -4.535 27.056 1.00 87.88 90 LEU A CA 1
ATOM 727 C C . LEU A 1 90 ? -23.247 -3.465 27.953 1.00 87.88 90 LEU A C 1
ATOM 729 O O . LEU A 1 90 ? -22.938 -3.369 29.144 1.00 87.88 90 LEU A O 1
ATOM 733 N N . ILE A 1 91 ? -24.180 -2.678 27.410 1.00 90.44 91 ILE A N 1
ATOM 734 C CA . ILE A 1 91 ? -24.920 -1.657 28.164 1.00 90.44 91 ILE A CA 1
ATOM 735 C C . ILE A 1 91 ? -25.785 -2.307 29.251 1.00 90.44 91 ILE A C 1
ATOM 737 O O . ILE A 1 91 ? -25.827 -1.814 30.382 1.00 90.44 91 ILE A O 1
ATOM 741 N N . MET A 1 92 ? -26.473 -3.407 28.937 1.00 93.12 92 MET A N 1
ATOM 742 C CA . MET A 1 92 ? -27.309 -4.127 29.901 1.00 93.12 92 MET A CA 1
ATOM 743 C C . MET A 1 92 ? -26.480 -4.720 31.042 1.00 93.12 92 MET A C 1
ATOM 745 O O . MET A 1 92 ? -26.829 -4.518 32.207 1.00 93.12 92 MET A O 1
ATOM 749 N N . LEU A 1 93 ? -25.359 -5.370 30.726 1.00 94.44 93 LEU A N 1
ATOM 750 C CA . LEU A 1 93 ? -24.413 -5.914 31.700 1.00 94.44 93 LEU A CA 1
ATOM 751 C C . LEU A 1 93 ? -23.839 -4.813 32.592 1.00 94.44 93 LEU A C 1
ATOM 753 O O . LEU A 1 93 ? -23.848 -4.941 33.814 1.00 94.44 93 LEU A O 1
ATOM 757 N N . THR A 1 94 ? -23.435 -3.686 32.006 1.00 94.50 94 THR A N 1
ATOM 758 C CA . THR A 1 94 ? -22.907 -2.537 32.759 1.00 94.50 94 THR A CA 1
ATOM 759 C C . THR A 1 94 ? -23.945 -1.989 33.741 1.00 94.50 94 THR A C 1
ATOM 761 O O . THR A 1 94 ? -23.645 -1.722 34.906 1.00 94.50 94 THR A O 1
ATOM 764 N N . ARG A 1 95 ? -25.208 -1.867 33.311 1.00 95.44 95 ARG A N 1
ATOM 765 C CA . ARG A 1 95 ? -26.312 -1.454 34.191 1.00 95.44 95 ARG A CA 1
ATOM 766 C C . ARG A 1 95 ? -26.574 -2.464 35.305 1.00 95.44 95 ARG A C 1
ATOM 768 O O . ARG A 1 95 ? -26.855 -2.046 36.426 1.00 95.44 95 ARG A O 1
ATOM 775 N N . ALA A 1 96 ? -26.504 -3.761 35.013 1.00 96.62 96 ALA A N 1
ATOM 776 C CA . ALA A 1 96 ? -26.697 -4.813 36.006 1.00 96.62 96 ALA A CA 1
ATOM 777 C C . ALA A 1 96 ? -25.600 -4.778 37.080 1.00 96.62 96 ALA A C 1
ATOM 779 O O . ALA A 1 96 ? -25.918 -4.780 38.267 1.00 96.62 96 ALA A O 1
ATOM 780 N N . ILE A 1 97 ? -24.335 -4.636 36.672 1.00 96.38 97 ILE A N 1
ATOM 781 C CA . ILE A 1 97 ? -23.192 -4.500 37.585 1.00 96.38 97 ILE A CA 1
ATOM 782 C C . ILE A 1 97 ? -23.382 -3.293 38.506 1.00 96.38 97 ILE A C 1
ATOM 784 O O . ILE A 1 97 ? -23.281 -3.429 39.723 1.00 96.38 97 ILE A O 1
ATOM 788 N N . ASN A 1 98 ? -23.740 -2.131 37.955 1.00 96.50 98 ASN A N 1
ATOM 789 C CA . ASN A 1 98 ? -23.957 -0.927 38.760 1.00 96.50 98 ASN A CA 1
ATOM 790 C C . ASN A 1 98 ? -25.094 -1.102 39.777 1.00 96.50 98 ASN A C 1
ATOM 792 O O . ASN A 1 98 ? -24.965 -0.677 40.925 1.00 96.50 98 ASN A O 1
ATOM 796 N N . LYS A 1 99 ? -26.197 -1.753 39.389 1.00 97.00 99 LYS A N 1
ATOM 797 C CA . LYS A 1 99 ? -27.292 -2.065 40.320 1.00 97.00 99 LYS A CA 1
ATOM 798 C C . LYS A 1 99 ? -26.827 -2.981 41.449 1.00 97.00 99 LYS A C 1
ATOM 800 O O . LYS A 1 99 ? -27.152 -2.719 42.607 1.00 97.00 99 LYS A O 1
ATOM 805 N N . GLU A 1 100 ? -26.058 -4.017 41.128 1.00 96.12 100 GLU A N 1
ATOM 806 C CA . GLU A 1 100 ? -25.573 -4.961 42.134 1.00 96.12 100 GLU A CA 1
ATOM 807 C C . GLU A 1 100 ? -24.561 -4.304 43.080 1.00 96.12 100 GLU A C 1
ATOM 809 O O . GLU A 1 100 ? -24.626 -4.520 44.286 1.00 96.12 100 GLU A O 1
ATOM 814 N N . MET A 1 101 ? -23.701 -3.411 42.579 1.00 96.31 101 MET A N 1
ATOM 815 C CA . MET A 1 101 ? -22.795 -2.617 43.417 1.00 96.31 101 MET A CA 1
ATOM 816 C C . MET A 1 101 ? -23.549 -1.738 44.419 1.00 96.31 101 MET A C 1
ATOM 818 O O . MET A 1 101 ? -23.207 -1.711 45.602 1.00 96.31 101 MET A O 1
ATOM 822 N N . VAL A 1 102 ? -24.598 -1.040 43.969 1.00 96.75 102 VAL A N 1
ATOM 823 C CA . VAL A 1 102 ? -25.438 -0.211 44.850 1.00 96.75 102 VAL A CA 1
ATOM 824 C C . VAL A 1 102 ? -26.108 -1.078 45.914 1.00 96.75 102 VAL A C 1
ATOM 826 O O . VAL A 1 102 ? -26.065 -0.753 47.101 1.00 96.75 102 VAL A O 1
ATOM 829 N N . LYS A 1 103 ? -26.678 -2.218 45.514 1.00 97.00 103 LYS A N 1
ATOM 830 C CA . LYS A 1 103 ? -27.309 -3.169 46.435 1.00 97.00 103 LYS A CA 1
ATOM 831 C C . LYS A 1 103 ? -26.315 -3.717 47.457 1.00 97.00 103 LYS A C 1
ATOM 833 O O . LYS A 1 103 ? -26.617 -3.752 48.647 1.00 97.00 103 LYS A O 1
ATOM 838 N N . GLN A 1 104 ? -25.114 -4.089 47.023 1.00 96.81 104 GLN A N 1
ATOM 839 C CA . GLN A 1 104 ? -24.051 -4.557 47.907 1.00 96.81 104 GLN A CA 1
ATOM 840 C C . GLN A 1 104 ? -23.663 -3.485 48.933 1.00 96.81 104 GLN A C 1
ATOM 842 O O . GLN A 1 104 ? -23.436 -3.803 50.101 1.00 96.81 104 GLN A O 1
ATOM 847 N N . GLN A 1 105 ? -23.611 -2.217 48.524 1.00 96.00 105 GLN A N 1
ATOM 848 C CA . GLN A 1 105 ? -23.301 -1.113 49.425 1.00 96.00 105 GLN A CA 1
ATOM 849 C C . GLN A 1 105 ? -24.396 -0.905 50.479 1.00 96.00 105 GLN A C 1
ATOM 851 O O . GLN A 1 105 ? -24.075 -0.738 51.656 1.00 96.00 105 GLN A O 1
ATOM 856 N N . LEU A 1 106 ? -25.670 -0.980 50.085 1.00 96.88 106 LEU A N 1
ATOM 857 C CA . LEU A 1 106 ? -26.803 -0.910 51.013 1.00 96.88 106 LEU A CA 1
ATOM 858 C C . LEU A 1 106 ? -26.765 -2.056 52.030 1.00 96.88 106 LEU A C 1
ATOM 860 O O . LEU A 1 106 ? -26.867 -1.817 53.230 1.00 96.88 106 LEU A O 1
ATOM 864 N N . LEU A 1 107 ? -26.515 -3.286 51.573 1.00 96.81 107 LEU A N 1
ATOM 865 C CA . LEU A 1 107 ? -26.397 -4.451 52.454 1.00 96.81 107 LEU A CA 1
ATOM 866 C C . LEU A 1 107 ? -25.244 -4.305 53.456 1.00 96.81 107 LEU A C 1
ATOM 868 O O . LEU A 1 107 ? -25.396 -4.650 54.626 1.00 96.81 107 LEU A O 1
ATOM 872 N N . LYS A 1 108 ? -24.099 -3.752 53.035 1.00 96.94 108 LYS A N 1
ATOM 873 C CA . LYS A 1 108 ? -22.977 -3.462 53.945 1.00 96.94 108 LYS A CA 1
ATOM 874 C C . LYS A 1 108 ? -23.349 -2.423 55.005 1.00 96.94 108 LYS A C 1
ATOM 876 O O . LYS A 1 108 ? -22.957 -2.574 56.161 1.00 96.94 108 LYS A O 1
ATOM 881 N N . GLN A 1 109 ? -24.097 -1.385 54.631 1.00 96.06 109 GLN A N 1
ATOM 882 C CA . GLN A 1 109 ? -24.572 -0.370 55.574 1.00 96.06 109 GLN A CA 1
ATOM 883 C C . GLN A 1 109 ? -25.562 -0.958 56.583 1.00 96.06 109 GLN A C 1
ATOM 885 O O . GLN A 1 109 ? -25.420 -0.726 57.784 1.00 96.06 109 GLN A O 1
ATOM 890 N N . GLU A 1 110 ? -26.524 -1.754 56.120 1.00 95.25 110 GLU A N 1
ATOM 891 C CA . GLU A 1 110 ? -27.504 -2.406 56.988 1.00 95.25 110 GLU A CA 1
ATOM 892 C C . GLU A 1 110 ? -26.838 -3.393 57.952 1.00 95.25 110 GLU A C 1
ATOM 894 O O . GLU A 1 110 ? -27.112 -3.367 59.152 1.00 95.25 110 GLU A O 1
ATOM 899 N N . LEU A 1 111 ? -25.878 -4.186 57.466 1.00 95.88 111 LEU A N 1
ATOM 900 C CA . LEU A 1 111 ? -25.084 -5.077 58.308 1.00 95.88 111 LEU A CA 1
ATOM 901 C C . LEU A 1 111 ? -24.334 -4.300 59.400 1.00 95.88 111 LEU A C 1
ATOM 903 O O . LEU A 1 111 ? -24.339 -4.707 60.562 1.00 95.88 111 LEU A O 1
ATOM 907 N N . ALA A 1 112 ? -23.728 -3.160 59.057 1.00 95.44 112 ALA A N 1
ATOM 908 C CA . ALA A 1 112 ? -23.034 -2.316 60.027 1.00 95.44 112 ALA A CA 1
ATOM 909 C C . ALA A 1 112 ? -23.989 -1.735 61.087 1.00 95.44 112 ALA A C 1
ATOM 911 O O . ALA A 1 112 ? -23.622 -1.628 62.259 1.00 95.44 112 ALA A O 1
ATOM 912 N N . LEU A 1 113 ? -25.222 -1.380 60.712 1.00 94.62 113 LEU A N 1
ATOM 913 C CA . LEU A 1 113 ? -26.251 -0.941 61.661 1.00 94.62 113 LEU A CA 1
ATOM 914 C C . LEU A 1 113 ? -26.682 -2.082 62.585 1.00 94.62 113 LEU A C 1
ATOM 916 O O . LEU A 1 113 ? -26.718 -1.902 63.804 1.00 94.62 113 LEU A O 1
ATOM 920 N N . GLN A 1 114 ? -26.935 -3.271 62.036 1.00 92.81 114 GLN A N 1
ATOM 921 C CA . GLN A 1 114 ? -27.284 -4.450 62.828 1.00 92.81 114 GLN A CA 1
ATOM 922 C C . GLN A 1 114 ? -26.182 -4.800 63.835 1.00 92.81 114 GLN A C 1
ATOM 924 O O . GLN A 1 114 ? -26.480 -5.060 65.001 1.00 92.81 114 GLN A O 1
ATOM 929 N N . GLN A 1 115 ? -24.911 -4.727 63.432 1.00 94.12 115 GLN A N 1
ATOM 930 C CA . GLN A 1 115 ? -23.769 -4.949 64.324 1.00 94.12 115 GLN A CA 1
ATOM 931 C C . GLN A 1 115 ? -23.696 -3.938 65.477 1.00 94.12 115 GLN A C 1
ATOM 933 O O . GLN A 1 115 ? -23.254 -4.301 66.563 1.00 94.12 115 GLN A O 1
ATOM 938 N N . LYS A 1 116 ? -24.158 -2.695 65.288 1.00 92.31 116 LYS A N 1
ATOM 939 C CA . LYS A 1 116 ? -24.217 -1.682 66.359 1.00 92.31 116 LYS A CA 1
ATOM 940 C C . LYS A 1 116 ? -25.385 -1.903 67.324 1.00 92.31 116 LYS A C 1
ATOM 942 O O . LYS A 1 116 ? -25.235 -1.713 68.533 1.00 92.31 116 LYS A O 1
ATOM 947 N N . VAL A 1 117 ? -26.551 -2.288 66.804 1.00 93.25 117 VAL A N 1
ATOM 948 C CA . VAL A 1 117 ? -27.789 -2.435 67.594 1.00 93.25 117 VAL A CA 1
ATOM 949 C C . VAL A 1 117 ? -27.819 -3.753 68.372 1.00 93.25 117 VAL A C 1
ATOM 951 O O . VAL A 1 117 ? -28.282 -3.789 69.512 1.00 93.25 117 VAL A O 1
ATOM 954 N N . ARG A 1 118 ? -27.277 -4.833 67.802 1.00 92.81 118 ARG A N 1
ATOM 955 C CA . ARG A 1 118 ? -27.230 -6.163 68.426 1.00 92.81 118 ARG A CA 1
ATOM 956 C C . ARG A 1 118 ? -26.647 -6.179 69.853 1.00 92.81 118 ARG A C 1
ATOM 958 O O . ARG A 1 118 ? -27.349 -6.662 70.740 1.00 92.81 118 ARG A O 1
ATOM 965 N N . PRO A 1 119 ? -25.457 -5.612 70.136 1.00 92.81 119 PRO A N 1
ATOM 966 C CA . PRO A 1 119 ? -24.905 -5.608 71.493 1.00 92.81 119 PRO A CA 1
ATOM 967 C C . PRO A 1 119 ? -25.743 -4.775 72.474 1.00 92.81 119 PRO A C 1
ATOM 969 O O . PRO A 1 119 ? -25.816 -5.104 73.657 1.00 92.81 119 PRO A O 1
ATOM 972 N N . HIS A 1 120 ? -26.429 -3.725 72.002 1.00 92.19 120 HIS A N 1
ATOM 973 C CA . HIS A 1 120 ? -27.340 -2.948 72.847 1.00 92.19 120 HIS A CA 1
ATOM 974 C C . HIS A 1 120 ? -28.533 -3.794 73.301 1.00 92.19 120 HIS A C 1
ATOM 976 O O . HIS A 1 120 ? -28.871 -3.792 74.487 1.00 92.19 120 HIS A O 1
ATOM 982 N N . LEU A 1 121 ? -29.145 -4.544 72.380 1.00 90.44 121 LEU A N 1
ATOM 983 C CA . LEU A 1 121 ? -30.255 -5.447 72.689 1.00 90.44 121 LEU A CA 1
ATOM 984 C C . LEU A 1 121 ? -29.814 -6.601 73.594 1.00 90.44 121 LEU A C 1
ATOM 986 O O . LEU A 1 121 ? -30.495 -6.891 74.576 1.00 90.44 121 LEU A O 1
ATOM 990 N N . GLU A 1 122 ? -28.659 -7.212 73.323 1.00 93.50 122 GLU A N 1
ATOM 991 C CA . GLU A 1 122 ? -28.075 -8.252 74.180 1.00 93.50 122 GLU A CA 1
ATOM 992 C C . GLU A 1 122 ? -27.822 -7.722 75.603 1.00 93.50 122 GLU A C 1
ATOM 994 O O . GLU A 1 122 ? -28.184 -8.379 76.581 1.00 93.50 122 GLU A O 1
ATOM 999 N N . GLY A 1 123 ? -27.320 -6.489 75.735 1.00 91.38 123 GLY A N 1
ATOM 1000 C CA . GLY A 1 123 ? -27.140 -5.821 77.024 1.00 91.38 123 GLY A CA 1
ATOM 1001 C C . GLY A 1 123 ? -28.453 -5.549 77.771 1.00 91.38 123 GLY A C 1
ATOM 1002 O O . GLY A 1 123 ? -28.526 -5.756 78.983 1.00 91.38 123 GLY A O 1
ATOM 1003 N N . VAL A 1 124 ? -29.515 -5.116 77.080 1.00 92.69 124 VAL A N 1
ATOM 1004 C CA . VAL A 1 124 ? -30.855 -4.957 77.687 1.00 92.69 124 VAL A CA 1
ATOM 1005 C C . VAL A 1 124 ? -31.383 -6.303 78.181 1.00 92.69 124 VAL A C 1
ATOM 1007 O O . VAL A 1 124 ? -31.871 -6.403 79.307 1.00 92.69 124 VAL A O 1
ATOM 1010 N N . LEU A 1 125 ? -31.259 -7.343 77.361 1.00 92.88 125 LEU A N 1
ATOM 1011 C CA . LEU A 1 125 ? -31.746 -8.685 77.662 1.00 92.88 125 LEU A CA 1
ATOM 1012 C C . LEU A 1 125 ? -31.014 -9.276 78.876 1.00 92.88 125 LEU A C 1
ATOM 1014 O O . LEU A 1 125 ? -31.648 -9.878 79.745 1.00 92.88 125 LEU A O 1
ATOM 1018 N N . GLN A 1 126 ? -29.707 -9.038 78.990 1.00 92.56 126 GLN A N 1
ATOM 1019 C CA . GLN A 1 126 ? -28.917 -9.440 80.150 1.00 92.56 126 GLN A CA 1
ATOM 1020 C C . GLN A 1 126 ? -29.371 -8.729 81.433 1.00 92.56 126 GLN A C 1
ATOM 1022 O O . GLN A 1 126 ? -29.641 -9.395 82.432 1.00 92.56 126 GLN A O 1
ATOM 1027 N N . ARG A 1 127 ? -29.575 -7.404 81.390 1.00 92.00 127 ARG A N 1
ATOM 1028 C CA . ARG A 1 127 ? -30.100 -6.636 82.536 1.00 92.00 127 ARG A CA 1
ATOM 1029 C C . ARG A 1 127 ? -31.479 -7.123 82.986 1.00 92.00 127 ARG A C 1
ATOM 1031 O O . ARG A 1 127 ? -31.756 -7.200 84.182 1.00 92.00 127 ARG A O 1
ATOM 1038 N N . LEU A 1 128 ? -32.355 -7.465 82.040 1.00 91.69 128 LEU A N 1
ATOM 1039 C CA . LEU A 1 128 ? -33.671 -8.031 82.346 1.00 91.69 128 LEU A CA 1
ATOM 1040 C C . LEU A 1 128 ? -33.555 -9.416 82.993 1.00 91.69 128 LEU A C 1
ATOM 1042 O O . LEU A 1 128 ? -34.241 -9.682 83.979 1.00 91.69 128 LEU A O 1
ATOM 1046 N N . LYS A 1 129 ? -32.662 -10.280 82.492 1.00 91.88 129 LYS A N 1
ATOM 1047 C CA . LYS A 1 129 ? -32.379 -11.591 83.099 1.00 91.88 129 LYS A CA 1
ATOM 1048 C C . LYS A 1 129 ? -31.855 -11.459 84.528 1.00 91.88 129 LYS A C 1
ATOM 1050 O O . LYS A 1 129 ? -32.282 -12.218 85.393 1.00 91.88 129 LYS A O 1
ATOM 1055 N N . GLU A 1 130 ? -30.961 -10.510 84.789 1.00 89.94 130 GLU A N 1
ATOM 1056 C CA . GLU A 1 130 ? -30.434 -10.236 86.132 1.00 89.94 130 GLU A CA 1
ATOM 1057 C C . GLU A 1 130 ? -31.533 -9.767 87.087 1.00 89.94 130 GLU A C 1
ATOM 1059 O O . GLU A 1 130 ? -31.702 -10.348 88.158 1.00 89.94 130 GLU A O 1
ATOM 1064 N N . ARG A 1 131 ? -32.362 -8.799 86.674 1.00 87.38 131 ARG A N 1
ATOM 1065 C CA . ARG A 1 131 ? -33.525 -8.358 87.463 1.00 87.38 131 ARG A CA 1
ATOM 1066 C C . ARG A 1 131 ? -34.506 -9.492 87.746 1.00 87.38 131 ARG A C 1
ATOM 1068 O O . ARG A 1 131 ? -34.992 -9.615 88.865 1.00 87.38 131 ARG A O 1
ATOM 1075 N N . LEU A 1 132 ? -34.778 -10.340 86.758 1.00 88.19 132 LEU A N 1
ATOM 1076 C CA . LEU A 1 132 ? -35.672 -11.485 86.915 1.00 88.19 132 LEU A CA 1
ATOM 1077 C C . LEU A 1 132 ? -35.102 -12.537 87.879 1.00 88.19 132 LEU A C 1
ATOM 1079 O O . LEU A 1 132 ? -35.857 -13.127 88.648 1.00 88.19 132 LEU A O 1
ATOM 1083 N N . LYS A 1 133 ? -33.779 -12.747 87.890 1.00 86.75 133 LYS A N 1
ATOM 1084 C CA . LYS A 1 133 ? -33.113 -13.588 88.899 1.00 86.75 133 LYS A CA 1
ATOM 1085 C C . LYS A 1 133 ? -33.253 -13.005 90.305 1.00 86.75 133 LYS A C 1
ATOM 1087 O O . LYS A 1 133 ? -33.585 -13.752 91.215 1.00 86.75 133 LYS A O 1
ATOM 1092 N N . ILE A 1 134 ? -33.059 -11.694 90.471 1.00 85.56 134 ILE A N 1
ATOM 1093 C CA . ILE A 1 134 ? -33.222 -11.009 91.766 1.00 85.56 134 ILE A CA 1
ATOM 1094 C C . ILE A 1 134 ? -34.663 -11.151 92.273 1.00 85.56 134 ILE A C 1
ATOM 1096 O O . ILE A 1 134 ? -34.872 -11.539 93.416 1.00 85.56 134 ILE A O 1
ATOM 1100 N N . LEU A 1 135 ? -35.659 -10.914 91.414 1.00 80.38 135 LEU A N 1
ATOM 1101 C CA . LEU A 1 135 ? -37.077 -11.063 91.763 1.00 80.38 135 LEU A CA 1
ATOM 1102 C C . LEU A 1 135 ? -37.439 -12.499 92.165 1.00 80.38 135 LEU A C 1
ATOM 1104 O O . LEU A 1 135 ? -38.245 -12.690 93.066 1.00 80.38 135 LEU A O 1
ATOM 1108 N N . ARG A 1 136 ? -36.831 -13.508 91.529 1.00 80.00 136 ARG A N 1
ATOM 1109 C CA . ARG A 1 136 ? -37.016 -14.924 91.891 1.00 80.00 136 ARG A CA 1
ATOM 1110 C C . ARG A 1 136 ? -36.281 -15.335 93.169 1.00 80.00 136 ARG A C 1
ATOM 1112 O O . ARG A 1 136 ? -36.656 -16.335 93.765 1.00 80.00 136 ARG A O 1
ATOM 1119 N N . ALA A 1 137 ? -35.237 -14.606 93.556 1.00 74.50 137 ALA A N 1
ATOM 1120 C CA . ALA A 1 137 ? -34.458 -14.854 94.767 1.00 74.50 137 ALA A CA 1
ATOM 1121 C C . ALA A 1 137 ? -34.987 -14.088 95.994 1.00 74.50 137 ALA A C 1
ATOM 1123 O O . ALA A 1 137 ? -34.510 -14.325 97.103 1.00 74.50 137 ALA A O 1
ATOM 1124 N N . MET A 1 138 ? -35.954 -13.177 95.822 1.00 67.69 138 MET A N 1
ATOM 1125 C CA . MET A 1 138 ? -36.610 -12.519 96.950 1.00 67.69 138 MET A CA 1
ATOM 1126 C C . MET A 1 138 ? -37.538 -13.509 97.674 1.00 67.69 138 MET A C 1
ATOM 1128 O O . MET A 1 138 ? -38.362 -14.148 97.016 1.00 67.69 138 MET A O 1
ATOM 1132 N N . PRO A 1 139 ? -37.446 -13.641 99.011 1.00 63.72 139 PRO A N 1
ATOM 1133 C CA . PRO A 1 139 ? -38.392 -14.448 99.766 1.00 63.72 139 PRO A CA 1
ATOM 1134 C C . PRO A 1 139 ? -39.785 -13.831 99.639 1.00 63.72 139 PRO A C 1
ATOM 1136 O O . PRO A 1 139 ? -39.944 -12.618 99.794 1.00 63.72 139 PRO A O 1
ATOM 1139 N N . THR A 1 140 ? -40.801 -14.654 99.374 1.00 61.69 140 THR A N 1
ATOM 1140 C CA . THR A 1 140 ? -42.202 -14.240 99.517 1.00 61.69 140 THR A CA 1
ATOM 1141 C C . THR A 1 140 ? -42.397 -13.643 100.910 1.00 61.69 140 THR A C 1
ATOM 1143 O O . THR A 1 140 ? -42.039 -14.313 101.884 1.00 61.69 140 THR A O 1
ATOM 1146 N N . PRO A 1 141 ? -42.942 -12.417 101.044 1.00 52.81 141 PRO A N 1
ATOM 1147 C CA . PRO A 1 141 ? -43.286 -11.904 102.357 1.00 52.81 141 PRO A CA 1
ATOM 1148 C C . PRO A 1 141 ? -44.314 -12.861 102.958 1.00 52.81 141 PRO A C 1
ATOM 1150 O O . PRO A 1 141 ? -45.376 -13.080 102.375 1.00 52.81 141 PRO A O 1
ATOM 1153 N N . ALA A 1 142 ? -43.967 -13.464 104.097 1.00 48.28 142 ALA A N 1
ATOM 1154 C CA . ALA A 1 142 ? -44.931 -14.146 104.938 1.00 48.28 142 ALA A CA 1
ATOM 1155 C C . ALA A 1 142 ? -45.975 -13.098 105.336 1.00 48.28 142 ALA A C 1
ATOM 1157 O O . ALA A 1 142 ? -45.710 -12.210 106.146 1.00 48.28 142 ALA A O 1
ATOM 1158 N N . SER A 1 143 ? -47.132 -13.151 104.679 1.00 46.41 143 SER A N 1
ATOM 1159 C CA . SER A 1 143 ? -48.331 -12.443 105.098 1.00 46.41 143 SER A CA 1
ATOM 1160 C C . SER A 1 143 ? -48.622 -12.851 106.535 1.00 46.41 143 SER A C 1
ATOM 1162 O O . SER A 1 143 ? -48.818 -14.036 106.810 1.00 46.41 143 SER A O 1
ATOM 1164 N N . GLY A 1 144 ? -48.585 -11.867 107.430 1.00 47.44 144 GLY A N 1
ATOM 1165 C CA . GLY A 1 144 ? -48.858 -12.050 108.844 1.00 47.44 144 GLY A CA 1
ATOM 1166 C C . GLY A 1 144 ? -50.235 -12.659 109.099 1.00 47.44 144 GLY A C 1
ATOM 1167 O O . GLY A 1 144 ? -51.199 -12.411 108.372 1.00 47.44 144 GLY A O 1
ATOM 1168 N N . SER A 1 145 ? -50.292 -13.457 110.157 1.00 37.47 145 SER A N 1
ATOM 1169 C CA . SER A 1 145 ? -51.471 -13.728 110.977 1.00 37.47 145 SER A CA 1
ATOM 1170 C C . SER A 1 145 ? -51.058 -13.487 112.420 1.00 37.47 145 SER A C 1
ATOM 1172 O O . SER A 1 145 ? -49.927 -13.911 112.756 1.00 37.47 145 SER A O 1
#

Sequence (145 aa):
IYTMFIDYITDCISCIKAHLLAKQKHISPEELEKDCALLYDKHRALADRDFDKLEAYICSSVMKIPPHVLLEEDSVHRRPPSTELQKTELIMLTRAINKEMVKQQLLKQELALQQKVRPHLEGVLQRLKERLKILRAMPTPASGS

Secondary structure (DSSP, 8-state):
-HHHHHHHHHHHHHHHHHHHHHH-TTS-HHHHHHHHHHHHHHHHHHHHHHHHHHHHHIIIIISPPPTTPPPSTTGGGSS---HHHHHHHHHHHHHHHHHHHHHHHHHHHHHHHHHHHHHHHHHHHHHHHHHHHHHHHSPPP----

Radius of gyration: 51.7 Å; chains: 1; bounding box: 94×30×148 Å